Protein AF-A0A967GZL9-F1 (afdb_monomer)

Sequence (93 aa):
NSAYFEAMGPEGLAMLRRVMGRIPEGVPVILDAKRSDIGETQRRYAQACFEVFEADAVTLNPFMGYDSLEPFLDCEGKGVYLLAVTSNPGSAD

Radius of gyration: 13.62 Å; Cα contacts (8 Å, |Δi|>4): 123; chains: 1; bounding box: 34×31×30 Å

pLDDT: mean 95.69, std 4.67, range [76.62, 98.69]

Nearest PDB structures (foldseek):
  3qw3-assembly1_A  TM=9.880E-01  e=5.159E-10  Leishmania infantum
  3qw4-assembly1_B  TM=9.902E-01  e=1.019E-09  Leishmania donovani
  3qw4-assembly1_C  TM=9.903E-01  e=1.250E-09  Leishmania donovani
  4mjz-assembly2_B-3  TM=9.931E-01  e=2.831E-09  Toxoplasma gondii
  3qw3-assembly1_B  TM=9.906E-01  e=5.593E-09  Leishmania infantum

Foldseek 3Di:
DQVVLVVVPPVSLVVLLVVLVVDDPPDAFEAEDQDFDADPVLLVVLCCQCVVSVHQEYEYECVVHDRRVVSNVVPPRHYYHYDDADPDPVSVD

Secondary structure (DSSP, 8-state):
--HHHHTTHHHHHHHHHHHHTTSPTTS--EEEEEE---HHHHHHHHHIIIIIS--SEEEE-GGG-GGGTHHHHTSTT-EEEE-SS-SSGGGG-

Solvent-accessible surface area (backbone atoms only — not comparable to full-atom values): 5393 Å² total; per-residue (Å²): 94,46,65,75,24,55,76,55,43,74,66,18,51,56,46,49,42,56,56,54,73,65,55,58,89,94,60,86,42,67,44,43,60,57,49,66,41,59,60,70,63,25,38,53,50,33,45,44,44,48,69,70,51,57,35,42,22,37,31,31,41,56,87,83,38,66,70,40,42,46,53,54,69,71,40,79,94,54,46,79,44,69,65,82,76,64,95,54,81,76,60,77,114

Mean predicted aligned error: 2.82 Å

Structure (mmCIF, N/CA/C/O back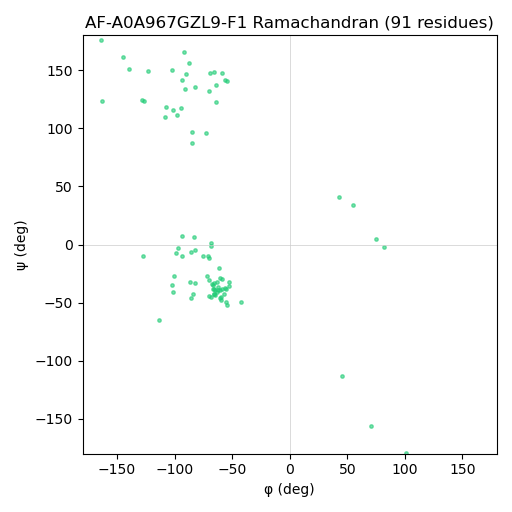bone):
data_AF-A0A967GZL9-F1
#
_entry.id   AF-A0A967GZL9-F1
#
loop_
_atom_site.group_PDB
_atom_site.id
_atom_site.type_symbol
_atom_site.label_atom_id
_atom_site.label_alt_id
_atom_site.label_comp_id
_atom_site.label_asym_id
_atom_site.label_entity_id
_atom_site.label_seq_id
_atom_site.pdbx_PDB_ins_code
_atom_site.Cartn_x
_atom_site.Cartn_y
_atom_site.Cartn_z
_atom_site.occupancy
_atom_site.B_iso_or_equiv
_atom_site.auth_seq_id
_atom_site.auth_comp_id
_atom_site.auth_asym_id
_atom_site.auth_atom_id
_atom_site.pdbx_PDB_model_num
ATOM 1 N N . ASN A 1 1 ? -6.810 -6.149 -4.887 1.00 97.69 1 ASN A N 1
ATOM 2 C CA . ASN A 1 1 ? -5.559 -6.184 -5.670 1.00 97.69 1 ASN A CA 1
ATOM 3 C C . ASN A 1 1 ? -5.578 -5.017 -6.643 1.00 97.69 1 ASN A C 1
ATOM 5 O O . ASN A 1 1 ? -6.550 -4.894 -7.383 1.00 97.69 1 ASN A O 1
ATOM 9 N N . SER A 1 2 ? -4.578 -4.138 -6.570 1.00 98.31 2 SER A N 1
ATOM 10 C CA . SER A 1 2 ? -4.565 -2.852 -7.274 1.00 98.31 2 SER A CA 1
ATOM 11 C C . SER A 1 2 ? -4.406 -2.992 -8.790 1.00 98.31 2 SER A C 1
ATOM 13 O O . SER A 1 2 ? -4.997 -2.208 -9.527 1.00 98.31 2 SER A O 1
ATOM 15 N N . ALA A 1 3 ? -3.710 -4.029 -9.268 1.00 98.50 3 ALA A N 1
ATOM 16 C CA . ALA A 1 3 ? -3.383 -4.206 -10.683 1.00 98.50 3 ALA A CA 1
ATOM 17 C C . ALA A 1 3 ? -4.627 -4.265 -11.588 1.00 98.50 3 ALA A C 1
ATOM 19 O O . ALA A 1 3 ? -4.634 -3.680 -12.668 1.00 98.50 3 ALA A O 1
ATOM 20 N N . TYR A 1 4 ? -5.711 -4.905 -11.133 1.00 98.50 4 TYR A N 1
ATOM 21 C CA . TYR A 1 4 ? -6.970 -4.970 -11.891 1.00 98.50 4 TYR A CA 1
ATOM 22 C C . TYR A 1 4 ? -7.611 -3.596 -12.105 1.00 98.50 4 TYR A C 1
ATOM 24 O O . TYR A 1 4 ? -8.261 -3.370 -13.120 1.00 98.50 4 TYR A O 1
ATOM 32 N N . PHE A 1 5 ? -7.431 -2.684 -11.149 1.00 98.56 5 PHE A N 1
ATOM 33 C CA . PHE A 1 5 ? -7.955 -1.326 -11.228 1.00 98.56 5 PHE A CA 1
ATOM 34 C C . PHE A 1 5 ? -7.017 -0.420 -12.020 1.00 98.56 5 PHE A C 1
ATOM 36 O O . PHE A 1 5 ? -7.476 0.318 -12.881 1.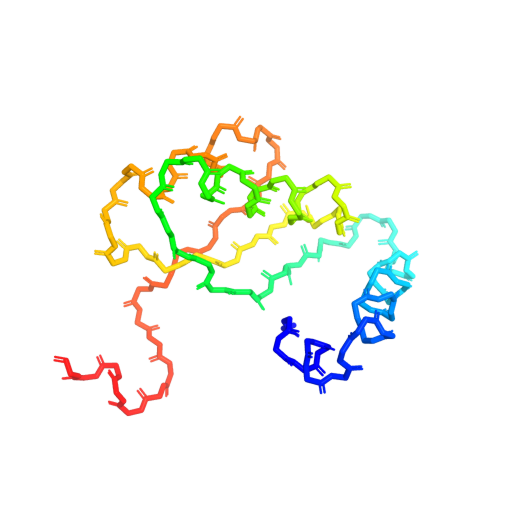00 98.56 5 PHE A O 1
ATOM 43 N N . GLU A 1 6 ? -5.707 -0.527 -11.796 1.00 98.50 6 GLU A N 1
ATOM 44 C CA . GLU A 1 6 ? -4.687 0.201 -12.562 1.00 98.50 6 GLU A CA 1
ATOM 45 C C . GLU A 1 6 ? -4.793 -0.073 -14.072 1.00 98.50 6 GLU A C 1
ATOM 47 O O . GLU A 1 6 ? -4.663 0.850 -14.874 1.00 98.50 6 GLU A O 1
ATOM 52 N N . ALA A 1 7 ? -5.120 -1.309 -14.468 1.00 98.56 7 ALA A N 1
ATOM 53 C CA . ALA A 1 7 ? -5.320 -1.692 -15.868 1.00 98.56 7 ALA A CA 1
ATOM 54 C C . ALA A 1 7 ? -6.468 -0.939 -16.571 1.00 98.56 7 ALA A C 1
ATOM 56 O O . ALA A 1 7 ? -6.495 -0.875 -17.798 1.00 98.56 7 ALA A O 1
ATOM 57 N N . MET A 1 8 ? -7.408 -0.362 -15.814 1.00 98.50 8 MET A N 1
ATOM 58 C CA . MET A 1 8 ? -8.507 0.458 -16.339 1.00 98.50 8 MET A CA 1
ATOM 59 C C . MET A 1 8 ? -8.173 1.961 -16.356 1.00 98.50 8 MET A C 1
ATOM 61 O O . MET A 1 8 ? -9.055 2.772 -16.624 1.00 98.50 8 MET A O 1
ATOM 65 N N . GLY A 1 9 ? -6.931 2.352 -16.052 1.00 98.25 9 GLY A N 1
ATOM 66 C CA . GLY A 1 9 ? -6.507 3.750 -16.049 1.00 98.25 9 GLY A CA 1
ATOM 67 C C . GLY A 1 9 ? -7.096 4.576 -14.892 1.00 98.25 9 GLY A C 1
ATOM 68 O O . GLY A 1 9 ? -7.449 4.025 -13.841 1.00 98.25 9 GLY A O 1
ATOM 69 N N . PRO A 1 10 ? -7.187 5.911 -15.047 1.00 98.31 10 PRO A N 1
ATOM 70 C CA . PRO A 1 10 ? -7.688 6.811 -14.006 1.00 98.31 10 PRO A CA 1
ATOM 71 C C . PRO A 1 10 ? -9.091 6.452 -13.496 1.00 98.31 10 PRO A C 1
ATOM 73 O O . PRO A 1 10 ? -9.353 6.517 -12.292 1.00 98.31 10 PRO A O 1
ATOM 76 N N . GLU A 1 11 ? -9.983 6.016 -14.386 1.00 98.38 11 GLU A N 1
ATOM 77 C CA . GLU A 1 11 ? -11.337 5.574 -14.049 1.00 98.38 11 GLU A CA 1
ATOM 78 C C . GLU A 1 11 ? -11.312 4.346 -13.133 1.00 98.38 11 GLU A C 1
ATOM 80 O O . GLU A 1 11 ? -12.118 4.234 -12.205 1.00 98.38 11 GLU A O 1
ATOM 85 N N . GLY A 1 12 ? -10.350 3.448 -13.346 1.00 98.56 12 GLY A N 1
ATOM 86 C CA . GLY A 1 12 ? -10.117 2.293 -12.494 1.00 98.56 12 GLY A CA 1
ATOM 87 C C . GLY A 1 12 ? -9.671 2.664 -11.086 1.00 98.56 12 GLY A C 1
ATOM 88 O O . GLY A 1 12 ? -10.203 2.131 -10.114 1.00 98.56 12 GLY A O 1
ATOM 89 N N . LEU A 1 13 ? -8.761 3.628 -10.945 1.00 98.31 13 LEU A N 1
ATOM 90 C CA . LEU A 1 13 ? -8.334 4.119 -9.629 1.00 98.31 13 LEU A CA 1
ATOM 91 C C . LEU A 1 13 ? -9.477 4.819 -8.880 1.00 98.31 13 LEU A C 1
ATOM 93 O O . LEU A 1 13 ? -9.660 4.613 -7.678 1.00 98.31 13 LEU A O 1
ATOM 97 N N . ALA A 1 14 ? -10.306 5.588 -9.591 1.00 98.19 14 ALA A N 1
ATOM 98 C CA . ALA A 1 14 ? -11.518 6.166 -9.014 1.00 98.19 14 ALA A CA 1
ATOM 99 C C . ALA A 1 14 ? -12.508 5.075 -8.561 1.00 98.19 14 ALA A C 1
ATOM 101 O O . ALA A 1 14 ? -13.128 5.189 -7.497 1.00 98.19 14 ALA A O 1
ATOM 102 N N . MET A 1 15 ? -12.632 3.997 -9.341 1.00 98.50 15 MET A N 1
ATOM 103 C CA . MET A 1 15 ? -13.448 2.837 -8.996 1.00 98.50 15 MET A CA 1
ATOM 104 C C . MET A 1 15 ? -12.909 2.099 -7.769 1.00 98.50 15 MET A C 1
ATOM 106 O O . MET A 1 15 ? -13.706 1.754 -6.899 1.00 98.50 15 MET A O 1
ATOM 110 N N . LEU A 1 16 ? -11.591 1.909 -7.657 1.00 98.44 16 LEU A N 1
ATOM 111 C CA . LEU A 1 16 ? -10.950 1.293 -6.492 1.00 98.44 16 LEU A CA 1
ATOM 112 C C . LEU A 1 16 ? -11.348 2.022 -5.208 1.00 98.44 16 LEU A C 1
ATOM 114 O O . LEU A 1 16 ? -11.896 1.399 -4.298 1.00 98.44 16 LEU A O 1
ATOM 118 N N . ARG A 1 17 ? -11.182 3.352 -5.180 1.00 97.25 17 ARG A N 1
ATOM 119 C CA . ARG A 1 17 ? -11.573 4.180 -4.029 1.00 97.25 17 ARG A CA 1
ATOM 120 C C . ARG A 1 17 ? -13.057 4.021 -3.689 1.00 97.25 17 ARG A C 1
ATOM 122 O O . ARG A 1 17 ? -13.424 3.879 -2.528 1.00 97.25 17 ARG A O 1
ATOM 129 N N . ARG A 1 18 ? -13.929 3.994 -4.703 1.00 97.56 18 ARG A N 1
ATOM 130 C CA . ARG A 1 18 ? -15.377 3.804 -4.508 1.00 97.56 18 ARG A CA 1
ATOM 131 C C . ARG A 1 18 ? -15.728 2.418 -3.962 1.00 97.56 18 ARG A C 1
ATOM 133 O O . ARG A 1 18 ? -16.673 2.308 -3.187 1.00 97.56 18 ARG A O 1
ATOM 140 N N . VAL A 1 19 ? -15.040 1.368 -4.407 1.00 97.19 19 VAL A N 1
ATOM 141 C CA . VAL A 1 19 ? -15.261 -0.003 -3.926 1.00 97.19 19 VAL A CA 1
ATOM 142 C C . VAL A 1 19 ? -14.813 -0.125 -2.474 1.00 97.19 19 VAL A C 1
ATOM 144 O O . VAL A 1 19 ? -15.575 -0.646 -1.666 1.00 97.19 19 VAL A O 1
ATOM 147 N N . MET A 1 20 ? -13.637 0.406 -2.135 1.00 97.25 20 MET A N 1
ATOM 148 C CA . MET A 1 20 ? -13.122 0.398 -0.764 1.00 97.25 20 MET A CA 1
ATOM 149 C C . MET A 1 20 ? -14.054 1.155 0.192 1.00 97.25 20 MET A C 1
ATOM 151 O O . MET A 1 20 ? -14.460 0.593 1.200 1.00 97.25 20 MET A O 1
ATOM 155 N N . GLY A 1 21 ? -14.528 2.349 -0.183 1.00 96.25 21 GLY A N 1
ATOM 156 C CA . GLY A 1 21 ? -15.469 3.133 0.634 1.00 96.25 21 GLY A CA 1
ATOM 157 C C . GLY A 1 21 ? -16.885 2.549 0.772 1.00 96.25 21 GLY A C 1
ATOM 158 O O . GLY A 1 21 ? -17.738 3.150 1.418 1.00 96.25 21 GLY A O 1
ATOM 159 N N . ARG A 1 22 ? -17.180 1.407 0.137 1.00 97.31 22 ARG A N 1
ATOM 160 C CA . ARG A 1 22 ? -18.437 0.656 0.320 1.00 97.31 22 ARG A CA 1
ATOM 161 C C . ARG A 1 22 ? -18.295 -0.518 1.282 1.00 97.31 22 ARG A C 1
ATOM 163 O O . ARG A 1 22 ? -19.297 -1.170 1.575 1.00 97.31 22 ARG A O 1
ATOM 170 N N . ILE A 1 23 ? -17.075 -0.821 1.715 1.00 97.38 23 ILE A N 1
ATOM 171 C CA . ILE A 1 23 ? -16.826 -1.873 2.692 1.00 97.38 23 ILE A CA 1
ATOM 172 C C . ILE A 1 23 ? -17.365 -1.383 4.048 1.00 97.38 23 ILE A C 1
ATOM 174 O O . ILE A 1 23 ? -17.127 -0.227 4.400 1.00 97.38 23 ILE A O 1
ATOM 178 N N . PRO A 1 24 ? -18.144 -2.201 4.783 1.00 96.81 24 PRO A N 1
ATOM 179 C CA . PRO A 1 24 ? -18.688 -1.797 6.074 1.00 96.81 24 PRO A CA 1
ATOM 180 C C . PRO A 1 24 ? -17.595 -1.430 7.077 1.00 96.81 24 PRO A C 1
ATOM 182 O O . PRO A 1 24 ? -16.530 -2.045 7.103 1.00 96.81 24 PRO A O 1
ATOM 185 N N . GLU A 1 25 ? -17.903 -0.476 7.952 1.00 94.56 25 GLU A N 1
ATOM 186 C CA . GLU A 1 25 ? -17.034 -0.132 9.073 1.00 94.56 25 GLU A CA 1
ATOM 187 C C . GLU A 1 25 ? -16.744 -1.370 9.943 1.00 94.56 25 GLU A C 1
ATOM 189 O O . GLU A 1 25 ? -17.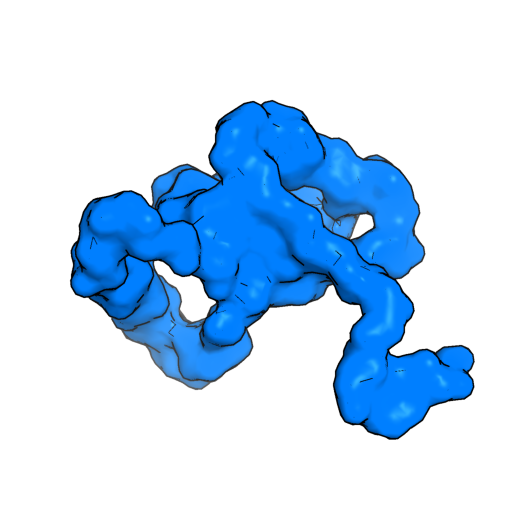607 -2.229 10.148 1.00 94.56 25 GLU A O 1
ATOM 194 N N . GLY A 1 26 ? -15.506 -1.482 10.428 1.00 94.38 26 GLY A N 1
ATOM 195 C CA . GLY A 1 26 ? -15.045 -2.622 11.223 1.00 94.38 26 GLY A CA 1
ATOM 196 C C . GLY A 1 26 ? -14.624 -3.853 10.412 1.00 94.38 26 GLY A C 1
ATOM 197 O O . GLY A 1 26 ? -14.152 -4.821 11.007 1.00 94.38 26 GLY A O 1
ATOM 198 N N . VAL A 1 27 ? -14.747 -3.834 9.079 1.00 97.75 27 VAL A N 1
ATOM 199 C CA . VAL A 1 27 ? -14.187 -4.867 8.193 1.00 97.75 27 VAL A CA 1
ATOM 200 C C . VAL A 1 27 ? -12.850 -4.374 7.622 1.00 97.75 27 VAL A C 1
ATOM 202 O O . VAL A 1 27 ? -12.865 -3.461 6.799 1.00 97.75 27 VAL A O 1
ATOM 205 N N . PRO A 1 28 ? -11.702 -4.973 7.998 1.00 97.00 28 PRO A N 1
ATOM 206 C CA . PRO A 1 28 ? -10.400 -4.515 7.521 1.00 97.00 28 PRO A CA 1
ATOM 207 C C . PRO A 1 28 ? -10.225 -4.662 6.006 1.00 97.00 28 PRO A C 1
ATOM 209 O O . PRO A 1 28 ? -10.525 -5.711 5.426 1.00 97.00 28 PRO A O 1
ATOM 212 N N . VAL A 1 29 ? -9.655 -3.640 5.375 1.00 98.31 29 VAL A N 1
ATOM 213 C CA . VAL A 1 29 ? -9.365 -3.590 3.942 1.00 98.31 29 VAL A CA 1
ATOM 214 C C . VAL A 1 29 ? -7.868 -3.728 3.696 1.00 98.31 29 VAL A C 1
ATOM 216 O O . VAL A 1 29 ? -7.068 -2.873 4.079 1.00 98.31 29 VAL A O 1
ATOM 219 N N . ILE A 1 30 ? -7.486 -4.795 2.989 1.00 98.56 30 ILE A N 1
ATOM 220 C CA . ILE A 1 30 ? -6.099 -5.034 2.580 1.00 98.56 30 ILE A CA 1
ATOM 221 C C . ILE A 1 30 ? -5.917 -4.646 1.112 1.00 98.56 30 ILE A C 1
ATOM 223 O O . ILE A 1 30 ? -6.469 -5.278 0.203 1.00 98.56 30 ILE A O 1
ATOM 227 N N . LEU A 1 31 ? -5.092 -3.631 0.864 1.00 98.69 31 LEU A N 1
ATOM 228 C CA . LEU A 1 31 ? -4.684 -3.238 -0.475 1.00 98.69 31 LEU A CA 1
ATOM 229 C C . LEU A 1 31 ? -3.490 -4.082 -0.940 1.00 98.69 31 LEU A C 1
ATOM 231 O O . LEU A 1 31 ? -2.328 -3.805 -0.649 1.00 98.69 31 LEU A O 1
ATOM 235 N N . ASP A 1 32 ? -3.784 -5.134 -1.700 1.00 98.62 32 ASP A N 1
ATOM 236 C CA . ASP A 1 32 ? -2.756 -5.934 -2.372 1.00 98.62 32 ASP A CA 1
ATOM 237 C C . ASP A 1 32 ? -2.154 -5.159 -3.563 1.00 98.62 32 ASP A C 1
ATOM 239 O O . ASP A 1 32 ? -2.746 -5.141 -4.647 1.00 98.62 32 ASP A O 1
ATOM 243 N N . ALA A 1 33 ? -1.018 -4.494 -3.332 1.00 98.25 33 ALA A N 1
ATOM 244 C CA . ALA A 1 33 ? -0.316 -3.607 -4.271 1.00 98.25 33 ALA A CA 1
ATOM 245 C C . ALA A 1 33 ? 1.179 -3.940 -4.472 1.00 98.25 33 ALA A C 1
ATOM 247 O O . ALA A 1 33 ? 1.813 -3.380 -5.367 1.00 98.25 33 ALA A O 1
ATOM 248 N N . LYS A 1 34 ? 1.74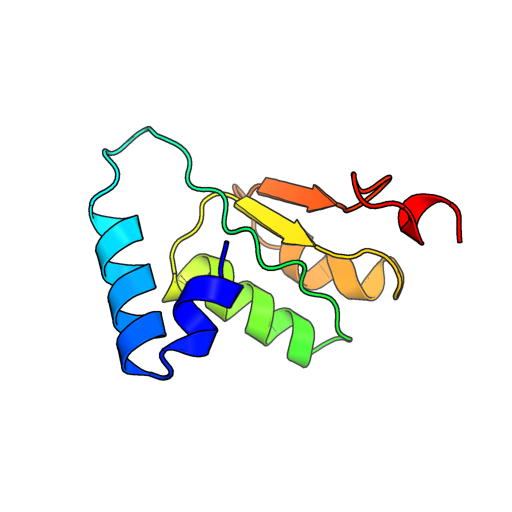0 -4.836 -3.649 1.00 97.88 34 LYS A N 1
ATOM 249 C CA . LYS A 1 34 ? 3.134 -5.327 -3.680 1.00 97.88 34 LYS A CA 1
ATOM 250 C C . LYS A 1 34 ? 4.194 -4.236 -3.922 1.00 97.88 34 LYS A C 1
ATOM 252 O O . LYS A 1 34 ? 5.128 -4.444 -4.693 1.00 97.88 34 LYS A O 1
ATOM 257 N N . ARG A 1 35 ? 4.033 -3.059 -3.303 1.00 97.81 35 ARG A N 1
ATOM 258 C CA . ARG A 1 35 ? 4.914 -1.900 -3.540 1.00 97.81 35 ARG A CA 1
ATOM 259 C C . ARG A 1 35 ? 6.315 -2.131 -2.973 1.00 97.81 35 ARG A C 1
ATOM 261 O O . ARG A 1 35 ? 6.468 -2.815 -1.964 1.00 97.81 35 ARG A O 1
ATOM 268 N N . SER A 1 36 ? 7.309 -1.553 -3.637 1.00 96.25 36 SER A N 1
ATOM 269 C CA . SER A 1 36 ? 8.717 -1.538 -3.234 1.00 96.25 36 SER A CA 1
ATOM 270 C C . SER A 1 36 ? 9.425 -0.448 -4.020 1.00 96.25 36 SER A C 1
ATOM 272 O O . SER A 1 36 ? 9.384 -0.464 -5.248 1.00 96.25 36 SER A O 1
ATOM 274 N N . ASP A 1 37 ? 10.054 0.481 -3.316 1.00 97.06 37 ASP A N 1
ATOM 275 C CA . ASP A 1 37 ? 10.854 1.564 -3.880 1.00 97.06 37 ASP A CA 1
ATOM 276 C C . ASP A 1 37 ? 11.737 2.167 -2.774 1.00 97.06 37 ASP A C 1
ATOM 278 O O . ASP A 1 37 ? 11.620 1.798 -1.604 1.00 97.06 37 ASP A O 1
ATOM 282 N N . ILE A 1 38 ? 12.601 3.115 -3.126 1.00 93.00 38 ILE A N 1
ATOM 283 C CA . ILE A 1 38 ? 13.460 3.829 -2.178 1.00 93.00 38 ILE A CA 1
ATOM 284 C C . ILE A 1 38 ? 12.797 5.097 -1.623 1.00 93.00 38 ILE A C 1
ATOM 286 O O . ILE A 1 38 ? 12.092 5.828 -2.326 1.00 93.00 38 ILE A O 1
ATOM 290 N N . GLY A 1 39 ? 13.104 5.408 -0.360 1.00 89.19 39 GLY A N 1
ATOM 291 C CA . GLY A 1 39 ? 13.005 6.745 0.235 1.00 89.19 39 GLY A CA 1
ATOM 292 C C . GLY A 1 39 ? 11.713 7.522 -0.058 1.00 89.19 39 GLY A C 1
ATOM 293 O O . GLY A 1 39 ? 10.637 7.189 0.434 1.00 89.19 39 GLY A O 1
ATOM 294 N N . GLU A 1 40 ? 11.831 8.618 -0.818 1.00 94.44 40 GLU A N 1
ATOM 295 C CA . GLU A 1 40 ? 10.711 9.533 -1.099 1.00 94.44 40 GLU A CA 1
ATOM 296 C C . GLU A 1 40 ? 9.616 8.890 -1.950 1.00 94.44 40 GLU A C 1
ATOM 298 O O . GLU A 1 40 ? 8.434 9.114 -1.691 1.00 94.44 40 GLU A O 1
ATOM 303 N N . THR A 1 41 ? 9.976 8.065 -2.935 1.00 97.19 41 THR A N 1
ATOM 304 C CA . THR A 1 41 ? 8.976 7.386 -3.766 1.00 97.19 41 THR A CA 1
ATOM 305 C C . THR A 1 41 ? 8.128 6.450 -2.916 1.00 97.19 41 THR A C 1
ATOM 307 O O . THR A 1 41 ? 6.901 6.430 -3.022 1.00 97.19 41 THR A O 1
ATOM 310 N N . GLN A 1 42 ? 8.770 5.746 -1.988 1.00 97.12 42 GLN A N 1
ATOM 311 C CA . GLN A 1 42 ? 8.089 4.845 -1.074 1.00 97.12 42 GLN A CA 1
ATOM 312 C C . GLN A 1 42 ? 7.176 5.588 -0.085 1.00 97.12 42 GLN A C 1
ATOM 314 O O . GLN A 1 42 ? 6.068 5.120 0.181 1.00 97.12 42 GLN A O 1
ATOM 319 N N . ARG A 1 43 ? 7.546 6.802 0.358 1.00 97.62 43 ARG A N 1
ATOM 320 C CA . ARG A 1 43 ? 6.633 7.701 1.097 1.00 97.62 43 ARG A CA 1
ATOM 321 C C . ARG A 1 43 ? 5.396 8.080 0.283 1.00 97.62 43 ARG A C 1
ATOM 323 O O . ARG A 1 43 ? 4.297 8.105 0.830 1.00 97.62 43 ARG A O 1
ATOM 330 N N . ARG A 1 44 ? 5.532 8.325 -1.026 1.00 98.25 44 ARG A N 1
ATOM 331 C CA . ARG A 1 44 ? 4.371 8.581 -1.901 1.00 98.25 44 ARG A CA 1
ATOM 332 C C . ARG A 1 44 ? 3.486 7.356 -2.063 1.00 98.25 44 ARG A C 1
ATOM 334 O O . ARG A 1 44 ? 2.266 7.506 -2.106 1.00 98.25 44 ARG A O 1
ATOM 341 N N . TYR A 1 45 ? 4.060 6.155 -2.089 1.00 98.38 45 TYR A N 1
ATOM 342 C CA . TYR A 1 45 ? 3.260 4.935 -2.046 1.00 98.38 45 TYR A CA 1
ATOM 343 C C . TYR A 1 45 ? 2.524 4.766 -0.713 1.00 98.38 45 TYR A C 1
ATOM 345 O O . TYR A 1 45 ? 1.341 4.428 -0.747 1.00 98.38 45 TYR A O 1
ATOM 353 N N . ALA A 1 46 ? 3.162 5.043 0.427 1.00 98.31 46 ALA A N 1
ATOM 354 C CA . ALA A 1 46 ? 2.503 5.007 1.736 1.00 98.31 46 ALA A CA 1
ATOM 355 C C . ALA A 1 46 ? 1.334 6.002 1.798 1.00 98.31 46 ALA A C 1
ATOM 357 O O . ALA A 1 46 ? 0.207 5.609 2.104 1.00 98.31 46 ALA A O 1
ATOM 358 N N . GLN A 1 47 ? 1.571 7.247 1.367 1.00 98.25 47 GLN A N 1
ATOM 359 C CA . GLN A 1 47 ? 0.543 8.280 1.245 1.00 98.25 47 GLN A CA 1
ATOM 360 C C . GLN A 1 47 ? -0.629 7.814 0.366 1.00 98.25 47 GLN A C 1
ATOM 362 O O . GLN A 1 47 ? -1.792 7.897 0.759 1.00 98.25 47 GLN A O 1
ATOM 367 N N . ALA A 1 48 ? -0.342 7.280 -0.823 1.00 98.25 48 ALA A N 1
ATOM 368 C CA . ALA A 1 48 ? -1.383 6.786 -1.714 1.00 98.25 48 ALA A CA 1
ATOM 369 C C . ALA A 1 48 ? -2.203 5.660 -1.059 1.00 98.25 48 ALA A C 1
ATOM 371 O O . ALA A 1 48 ? -3.430 5.678 -1.114 1.00 98.25 48 ALA A O 1
ATOM 372 N N . CYS A 1 49 ? -1.548 4.693 -0.415 1.00 98.38 49 CYS A N 1
ATOM 373 C CA . CYS A 1 49 ? -2.225 3.533 0.161 1.00 98.38 49 CYS A CA 1
ATOM 374 C C . CYS A 1 49 ? -3.076 3.888 1.386 1.00 98.38 49 CYS A C 1
ATOM 376 O O . CYS A 1 49 ? -4.206 3.411 1.492 1.00 98.38 49 CYS A O 1
ATOM 378 N N . PHE A 1 50 ? -2.552 4.709 2.297 1.00 98.31 50 PHE A N 1
ATOM 379 C CA . PHE A 1 50 ? -3.169 4.936 3.604 1.00 98.31 50 PHE A CA 1
ATOM 380 C C . PHE A 1 50 ? -3.970 6.233 3.715 1.00 98.31 50 PHE A C 1
ATOM 382 O O . PHE A 1 50 ? -4.920 6.254 4.492 1.00 98.31 50 PHE A O 1
ATOM 389 N N . GLU A 1 51 ? -3.649 7.274 2.941 1.00 97.19 51 GLU A N 1
ATOM 390 C CA . GLU A 1 51 ? -4.391 8.546 2.961 1.00 97.19 51 GLU A CA 1
ATOM 391 C C . GLU A 1 51 ? -5.360 8.675 1.781 1.00 97.19 51 GLU A C 1
ATOM 393 O O . GLU A 1 51 ? -6.473 9.160 1.947 1.00 97.19 51 GLU A O 1
ATOM 398 N N . VAL A 1 52 ? -4.963 8.252 0.573 1.00 96.88 52 VAL A N 1
ATOM 399 C CA . VAL A 1 52 ? -5.807 8.422 -0.628 1.00 96.88 52 VAL A CA 1
ATOM 400 C C . VAL A 1 52 ? -6.802 7.276 -0.793 1.00 96.88 52 VAL A C 1
ATOM 402 O O . VAL A 1 52 ? -7.973 7.509 -1.102 1.00 96.88 52 VAL A O 1
ATOM 405 N N . PHE A 1 53 ? -6.329 6.039 -0.633 1.00 97.56 53 PHE A N 1
ATOM 406 C CA . PHE A 1 53 ? -7.167 4.841 -0.712 1.00 97.56 53 PHE A CA 1
ATOM 407 C C . PHE A 1 53 ? -7.689 4.380 0.648 1.00 97.56 53 PHE A C 1
ATOM 409 O O . PHE A 1 53 ? -8.556 3.513 0.674 1.00 97.56 53 PHE A O 1
ATOM 416 N N . GLU A 1 54 ? -7.194 4.959 1.746 1.00 96.94 54 GLU A N 1
ATOM 417 C CA . GLU A 1 54 ? -7.661 4.682 3.112 1.00 96.94 54 GLU A CA 1
ATOM 418 C C . GLU A 1 54 ? -7.623 3.186 3.476 1.00 96.94 54 GLU A C 1
ATOM 420 O O . GLU A 1 54 ? -8.468 2.689 4.213 1.00 96.94 54 GLU A O 1
ATOM 425 N N . ALA A 1 55 ? -6.636 2.440 2.965 1.00 98.31 55 ALA A N 1
ATOM 426 C CA . ALA A 1 55 ? -6.476 1.033 3.316 1.00 98.31 55 ALA A CA 1
ATOM 427 C C . ALA A 1 55 ? -6.110 0.870 4.802 1.00 98.31 55 ALA A C 1
ATOM 429 O O . ALA A 1 55 ? -5.391 1.694 5.378 1.00 98.31 55 ALA A O 1
ATOM 430 N N . ASP A 1 56 ? -6.545 -0.231 5.413 1.00 98.44 56 ASP A N 1
ATOM 431 C CA . ASP A 1 56 ? -6.128 -0.612 6.767 1.00 98.44 56 ASP A CA 1
ATOM 432 C C . ASP A 1 56 ? -4.785 -1.332 6.745 1.00 98.44 56 ASP A C 1
ATOM 434 O O . ASP A 1 56 ? -3.979 -1.189 7.662 1.00 98.44 56 ASP A O 1
ATOM 438 N N . ALA A 1 57 ? -4.527 -2.092 5.680 1.00 98.69 57 ALA A N 1
ATOM 439 C CA . ALA A 1 57 ? -3.258 -2.760 5.473 1.00 98.69 57 ALA A CA 1
ATOM 440 C C . ALA A 1 57 ? -2.849 -2.812 4.000 1.00 98.69 57 ALA A C 1
ATOM 442 O O . ALA A 1 57 ? -3.675 -2.685 3.097 1.00 98.69 57 ALA A O 1
ATOM 443 N N . VAL A 1 58 ? -1.564 -3.053 3.753 1.00 98.69 58 VAL A N 1
ATOM 444 C CA . VAL A 1 58 ? -0.990 -3.132 2.405 1.00 98.69 58 VAL A CA 1
ATOM 445 C C . VAL A 1 58 ? 0.021 -4.269 2.301 1.00 98.69 58 VAL A C 1
ATOM 447 O O . VAL A 1 58 ? 0.672 -4.636 3.278 1.00 98.69 58 VAL A O 1
ATOM 450 N N . THR A 1 59 ? 0.168 -4.833 1.106 1.00 98.69 59 THR A N 1
ATOM 451 C CA . THR A 1 59 ? 1.250 -5.784 0.809 1.00 98.69 59 THR A CA 1
ATOM 452 C C . THR A 1 59 ? 2.487 -5.059 0.268 1.00 98.69 59 THR A C 1
ATOM 454 O O . THR A 1 59 ? 2.343 -4.279 -0.681 1.00 98.69 59 THR A O 1
ATOM 457 N N . LEU A 1 60 ? 3.682 -5.383 0.759 1.00 98.25 60 LEU A N 1
ATOM 458 C CA . LEU A 1 60 ? 4.958 -4.833 0.278 1.00 98.25 60 LEU A CA 1
ATOM 459 C C . LEU A 1 60 ? 5.911 -5.939 -0.174 1.00 98.25 60 LEU A C 1
ATOM 461 O O . LEU A 1 60 ? 5.897 -7.042 0.375 1.00 98.25 60 LEU A O 1
ATOM 465 N N . ASN A 1 61 ? 6.758 -5.633 -1.153 1.00 96.81 61 ASN A N 1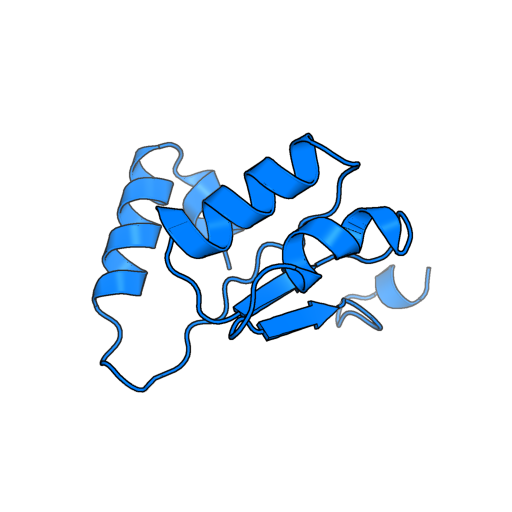
ATOM 466 C CA . ASN A 1 61 ? 7.877 -6.494 -1.522 1.00 96.81 61 ASN A CA 1
ATOM 467 C C . ASN A 1 61 ? 9.140 -6.022 -0.769 1.00 96.81 61 ASN A C 1
ATOM 469 O O . ASN A 1 61 ? 9.569 -4.895 -0.992 1.00 96.81 61 ASN A O 1
ATOM 473 N N . PRO A 1 62 ? 9.742 -6.841 0.116 1.00 95.31 62 PRO A N 1
ATOM 474 C CA . PRO A 1 62 ? 10.880 -6.424 0.936 1.00 95.31 62 PRO A CA 1
ATOM 475 C C . PRO A 1 62 ? 12.238 -6.525 0.222 1.00 95.31 62 PRO A C 1
ATOM 477 O O . PRO A 1 62 ? 13.270 -6.347 0.866 1.00 95.31 62 PRO A O 1
ATOM 480 N N . PHE A 1 63 ? 12.264 -6.836 -1.080 1.00 94.44 63 PHE A N 1
ATOM 481 C CA . PHE A 1 63 ? 13.492 -7.121 -1.832 1.00 94.44 63 PHE A CA 1
ATOM 482 C C . PHE A 1 63 ? 14.571 -6.035 -1.706 1.00 94.44 63 PHE A C 1
ATOM 484 O O . PHE A 1 63 ? 15.757 -6.350 -1.668 1.00 94.44 63 PHE A O 1
ATOM 491 N N . MET A 1 64 ? 14.170 -4.764 -1.623 1.00 95.00 64 MET A N 1
ATOM 492 C CA . MET A 1 64 ? 15.100 -3.631 -1.583 1.00 95.00 64 MET A CA 1
ATOM 493 C C . MET A 1 64 ? 15.682 -3.346 -0.192 1.00 95.00 64 MET A C 1
ATOM 495 O O . MET A 1 64 ? 16.574 -2.515 -0.090 1.00 95.00 64 MET A O 1
ATOM 499 N N . GLY A 1 65 ? 15.244 -4.058 0.852 1.00 93.94 65 GLY A N 1
ATOM 500 C CA . GLY A 1 65 ? 15.745 -3.889 2.217 1.00 93.94 65 GLY A CA 1
ATOM 501 C C . GLY A 1 65 ? 14.825 -3.068 3.121 1.00 93.94 65 GLY A C 1
ATOM 502 O O . GLY A 1 65 ? 13.729 -2.661 2.738 1.00 93.94 65 GLY A O 1
ATOM 503 N N . TYR A 1 66 ? 15.253 -2.880 4.370 1.00 94.19 66 TYR A N 1
ATOM 504 C CA . TYR A 1 66 ? 14.442 -2.273 5.433 1.00 94.19 66 TYR A CA 1
ATOM 505 C C . TYR A 1 66 ? 14.095 -0.799 5.183 1.00 94.19 66 TYR A C 1
ATOM 507 O O . TYR A 1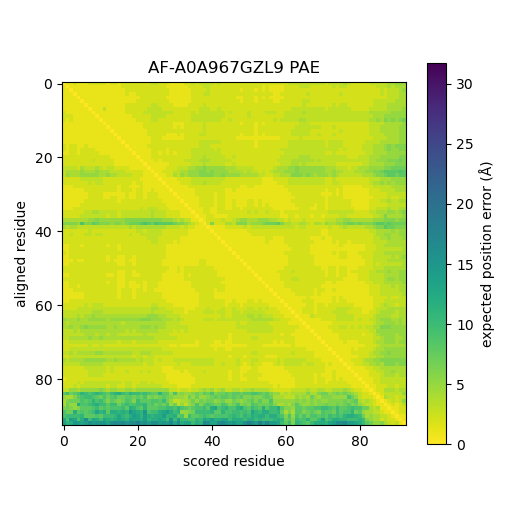 66 ? 12.997 -0.364 5.512 1.00 94.19 66 TYR A O 1
ATOM 515 N N . ASP A 1 67 ? 14.987 -0.050 4.543 1.00 92.56 67 ASP A N 1
ATOM 516 C CA . ASP A 1 67 ? 14.782 1.345 4.137 1.00 92.56 67 ASP A CA 1
ATOM 517 C C . ASP A 1 67 ? 13.608 1.511 3.155 1.00 92.56 67 ASP A C 1
ATOM 519 O O . ASP A 1 67 ? 12.922 2.533 3.156 1.00 92.56 67 ASP A O 1
ATOM 523 N N . SER A 1 68 ? 13.312 0.478 2.356 1.00 93.44 68 SER A N 1
ATOM 524 C CA . SER A 1 68 ? 12.094 0.423 1.535 1.00 93.44 68 SER A CA 1
ATOM 525 C C . SER A 1 68 ? 10.822 0.118 2.343 1.00 93.44 68 SER A C 1
ATOM 527 O O . SER A 1 68 ? 9.713 0.227 1.827 1.00 93.44 68 SER A O 1
ATOM 529 N N . LEU A 1 69 ? 10.932 -0.267 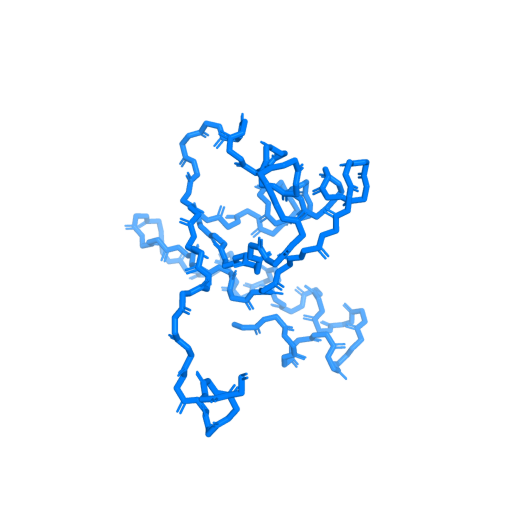3.614 1.00 96.12 69 LEU A N 1
ATOM 530 C CA . LEU A 1 69 ? 9.793 -0.584 4.482 1.00 96.12 69 LEU A CA 1
ATOM 531 C C . LEU A 1 69 ? 9.479 0.549 5.460 1.00 96.12 69 LEU A C 1
ATOM 533 O O . LEU A 1 69 ? 8.301 0.783 5.728 1.00 96.12 69 LEU A O 1
A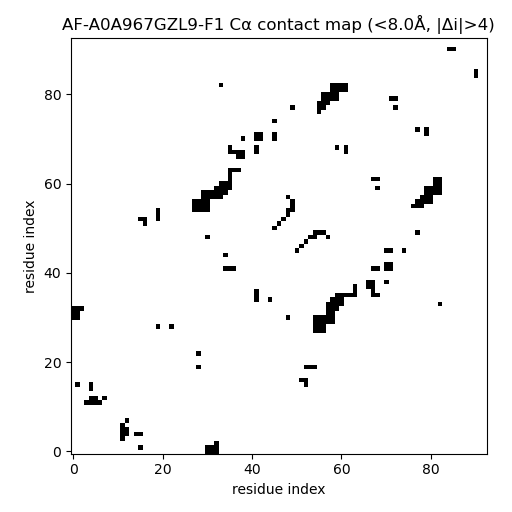TOM 537 N N . GLU A 1 70 ? 10.503 1.261 5.947 1.00 95.94 70 GLU A N 1
ATOM 538 C CA . GLU A 1 70 ? 10.388 2.347 6.938 1.00 95.94 70 GLU A CA 1
ATOM 539 C C . GLU A 1 70 ? 9.205 3.296 6.676 1.00 95.94 70 GLU A C 1
ATOM 541 O O . GLU A 1 70 ? 8.380 3.448 7.577 1.00 95.94 70 GLU A O 1
ATOM 546 N N . PRO A 1 71 ? 8.989 3.831 5.452 1.00 96.69 71 PRO A N 1
ATOM 547 C CA . PRO A 1 71 ? 7.886 4.763 5.204 1.00 96.69 71 PRO A CA 1
ATOM 548 C C . PRO A 1 71 ? 6.488 4.216 5.515 1.00 96.69 71 PRO A C 1
ATOM 550 O O . PRO A 1 71 ? 5.582 4.979 5.838 1.00 96.69 71 PRO A O 1
ATOM 553 N N . PHE A 1 72 ? 6.296 2.903 5.382 1.00 97.94 72 PHE A N 1
ATOM 554 C CA . PHE A 1 72 ? 5.036 2.240 5.709 1.00 97.94 72 PHE A CA 1
ATOM 555 C C . PHE A 1 72 ? 4.956 1.845 7.184 1.00 97.94 72 PHE A C 1
ATOM 557 O O . PHE A 1 72 ? 3.862 1.833 7.740 1.00 97.94 72 PHE A O 1
ATOM 564 N N . LEU A 1 73 ? 6.090 1.514 7.809 1.00 95.62 73 LEU A N 1
ATOM 565 C CA . LEU A 1 73 ? 6.157 1.150 9.228 1.00 95.62 73 LEU A CA 1
ATOM 566 C C . LEU A 1 73 ? 5.938 2.359 10.149 1.00 95.62 73 LEU A C 1
ATOM 568 O O . LEU A 1 73 ? 5.402 2.189 11.240 1.00 95.62 73 LEU A O 1
ATOM 572 N N . ASP A 1 74 ? 6.264 3.565 9.681 1.00 95.38 74 ASP A N 1
ATOM 573 C CA . ASP A 1 74 ? 6.000 4.824 10.391 1.00 95.38 74 ASP A CA 1
ATOM 574 C C . ASP A 1 74 ? 4.503 5.203 10.420 1.00 95.38 74 ASP A C 1
ATOM 576 O O . ASP A 1 74 ? 4.094 6.124 11.129 1.00 95.38 74 ASP A O 1
ATOM 580 N N . CYS A 1 75 ? 3.657 4.505 9.655 1.00 96.81 75 CYS A N 1
ATOM 581 C CA . CYS A 1 75 ? 2.216 4.741 9.618 1.00 96.81 75 CYS A CA 1
ATOM 582 C C . CYS A 1 75 ? 1.512 3.984 10.758 1.00 96.81 75 CYS A C 1
ATOM 584 O O . CYS A 1 75 ? 1.048 2.853 10.586 1.00 96.81 75 CYS A O 1
ATOM 586 N N . GLU A 1 76 ? 1.419 4.617 11.929 1.00 96.62 76 GLU A N 1
ATOM 587 C CA . GLU A 1 76 ? 0.792 4.029 13.118 1.00 96.62 76 GLU A CA 1
ATOM 588 C C . GLU A 1 76 ? -0.645 3.539 12.862 1.00 96.62 76 GLU A C 1
ATOM 590 O O . GLU A 1 76 ? -1.445 4.169 12.167 1.00 96.62 76 GLU A O 1
ATOM 595 N N . GLY A 1 77 ? -0.987 2.388 13.447 1.00 96.56 77 GLY A N 1
ATOM 596 C CA . GLY A 1 77 ? -2.318 1.788 13.316 1.00 96.56 77 GLY A CA 1
ATOM 597 C C . GLY A 1 77 ? -2.597 1.122 11.963 1.00 96.56 77 GLY A C 1
ATOM 598 O O . GLY A 1 77 ? -3.714 0.648 11.757 1.00 96.56 77 GLY A O 1
ATOM 599 N N . LYS A 1 78 ? -1.613 1.050 11.055 1.00 98.31 78 LYS A N 1
ATOM 600 C CA . LYS A 1 78 ? -1.731 0.362 9.762 1.00 98.31 78 LYS A CA 1
ATOM 601 C C . LYS A 1 78 ? -1.043 -1.001 9.761 1.00 98.31 78 LYS A C 1
ATOM 603 O O . LYS A 1 78 ? -0.068 -1.241 10.468 1.00 98.31 78 LYS A O 1
ATOM 608 N N . GLY A 1 79 ? -1.569 -1.913 8.949 1.00 98.19 79 GLY A N 1
ATOM 609 C CA . GLY A 1 79 ? -1.010 -3.244 8.737 1.00 98.19 79 GLY A CA 1
ATOM 610 C C . GLY A 1 79 ? -0.070 -3.307 7.532 1.00 98.19 79 GLY A C 1
ATOM 611 O O . GLY A 1 79 ? -0.347 -2.756 6.467 1.00 98.19 79 GLY A O 1
ATOM 612 N N . VAL A 1 80 ? 1.018 -4.061 7.664 1.00 98.06 80 VAL A N 1
ATOM 613 C CA . VAL A 1 80 ? 1.958 -4.327 6.569 1.00 98.06 80 VAL A CA 1
ATOM 614 C C . VAL A 1 80 ? 2.147 -5.834 6.423 1.00 98.06 80 VAL A C 1
ATOM 616 O O . VAL A 1 80 ? 2.535 -6.515 7.368 1.00 98.06 80 VAL A O 1
ATOM 619 N N . TYR A 1 81 ? 1.885 -6.354 5.224 1.00 98.06 81 TYR A N 1
ATOM 620 C CA . TYR A 1 81 ? 2.107 -7.753 4.864 1.00 98.06 81 TYR A CA 1
ATOM 621 C C . TYR A 1 81 ? 3.290 -7.852 3.903 1.00 98.06 81 TYR A C 1
ATOM 623 O O . TYR A 1 81 ? 3.200 -7.443 2.744 1.00 98.06 81 TYR A O 1
ATOM 631 N N . LEU A 1 82 ? 4.407 -8.397 4.376 1.00 97.31 82 LEU A N 1
ATOM 632 C CA . LEU A 1 82 ? 5.596 -8.584 3.548 1.00 97.31 82 LEU A CA 1
ATOM 633 C C . LEU A 1 82 ? 5.470 -9.855 2.710 1.00 97.31 82 LEU A C 1
ATOM 635 O O . LEU A 1 82 ? 5.074 -10.909 3.213 1.00 97.31 82 LEU A O 1
ATOM 639 N N . LEU A 1 83 ? 5.835 -9.767 1.432 1.00 96.31 83 LEU A N 1
ATOM 640 C CA . LEU A 1 83 ? 6.031 -10.958 0.615 1.00 96.31 83 LEU A CA 1
ATOM 641 C C . LEU A 1 83 ? 7.208 -11.765 1.181 1.00 96.31 83 LEU A C 1
ATOM 643 O O . LEU A 1 83 ? 8.313 -11.245 1.293 1.00 96.31 83 LEU A O 1
ATOM 647 N N . ALA A 1 84 ? 6.955 -13.027 1.529 1.00 91.88 84 ALA A N 1
ATOM 648 C CA . ALA A 1 84 ? 7.974 -13.968 1.994 1.00 91.88 84 ALA A CA 1
ATOM 649 C C . ALA A 1 84 ? 8.151 -15.105 0.982 1.00 91.88 84 ALA A C 1
ATOM 651 O O . ALA A 1 84 ? 9.181 -15.207 0.329 1.00 91.88 84 ALA A O 1
ATOM 652 N N . VAL A 1 85 ? 7.102 -15.911 0.800 1.00 88.81 85 VAL A N 1
ATOM 653 C CA . VAL A 1 85 ? 7.005 -16.924 -0.256 1.00 88.81 85 VAL A CA 1
ATOM 654 C C . VAL A 1 85 ? 5.683 -16.708 -0.975 1.00 88.81 85 VAL A C 1
ATOM 656 O O . VAL A 1 85 ? 4.625 -16.648 -0.344 1.00 88.81 85 VAL A O 1
ATOM 659 N N . THR A 1 86 ? 5.740 -16.536 -2.290 1.00 85.44 86 THR A N 1
ATOM 660 C CA . THR A 1 86 ? 4.552 -16.358 -3.129 1.00 85.44 86 THR A CA 1
ATOM 661 C C . THR A 1 86 ? 4.057 -17.704 -3.664 1.00 85.44 86 THR A C 1
ATOM 663 O O . THR A 1 86 ? 4.738 -18.717 -3.575 1.00 85.44 86 THR A O 1
ATOM 666 N N . SER A 1 87 ? 2.832 -17.746 -4.187 1.00 84.94 87 SER A N 1
ATOM 667 C CA . SER A 1 87 ? 2.182 -18.993 -4.621 1.00 84.94 87 SER A CA 1
ATOM 668 C C . SER A 1 87 ? 2.524 -19.431 -6.050 1.00 84.94 87 SER A C 1
ATOM 670 O O . SER A 1 87 ? 2.079 -20.489 -6.493 1.00 84.94 87 SER A O 1
ATOM 672 N N . ASN A 1 88 ? 3.245 -18.606 -6.806 1.00 82.25 88 ASN A N 1
ATOM 673 C CA . ASN A 1 88 ? 3.593 -18.872 -8.198 1.00 82.25 88 ASN A CA 1
ATOM 674 C C . ASN A 1 88 ? 4.901 -19.677 -8.303 1.00 82.25 88 ASN A C 1
ATOM 676 O O . ASN A 1 88 ? 5.743 -19.553 -7.423 1.00 82.25 88 ASN A O 1
ATOM 680 N N . PRO A 1 89 ? 5.131 -20.417 -9.408 1.00 84.25 89 PRO A N 1
ATOM 681 C CA . PRO A 1 89 ? 6.348 -21.216 -9.593 1.00 84.25 89 PRO A CA 1
ATOM 682 C C . PRO A 1 89 ? 7.661 -20.445 -9.399 1.00 84.25 89 PRO A C 1
ATOM 684 O O . PRO A 1 89 ? 8.622 -21.009 -8.891 1.00 84.25 89 PRO A O 1
ATOM 687 N N . GLY A 1 90 ? 7.677 -19.152 -9.740 1.00 81.44 90 GLY A N 1
ATOM 688 C CA . GLY A 1 90 ? 8.838 -18.278 -9.539 1.00 81.44 90 GLY A CA 1
ATOM 689 C C . GLY A 1 90 ? 9.174 -17.978 -8.073 1.00 81.44 90 GLY A C 1
ATOM 690 O O . GLY A 1 90 ? 10.100 -17.232 -7.809 1.00 81.44 90 GLY A O 1
ATOM 691 N N . SER A 1 91 ? 8.445 -18.528 -7.096 1.00 81.19 91 SER A N 1
ATOM 692 C CA . SER A 1 91 ? 8.855 -18.488 -5.686 1.00 81.19 91 SER A CA 1
ATOM 693 C C . SER A 1 91 ? 10.066 -19.379 -5.384 1.00 81.19 91 SER A C 1
ATOM 695 O O . SER A 1 91 ? 10.562 -19.357 -4.262 1.00 81.19 91 SER A O 1
ATOM 697 N N . ALA A 1 92 ? 10.453 -20.243 -6.328 1.00 80.31 92 ALA A N 1
ATOM 698 C CA . ALA A 1 92 ? 11.602 -21.138 -6.226 1.00 80.31 92 ALA A CA 1
ATOM 699 C C . ALA A 1 92 ? 12.868 -20.589 -6.912 1.00 80.31 92 ALA A C 1
ATOM 701 O O . ALA A 1 92 ? 13.897 -21.266 -6.863 1.00 80.31 92 ALA A O 1
ATOM 702 N N . ASP A 1 93 ? 12.771 -19.419 -7.554 1.00 76.62 93 ASP A N 1
ATOM 703 C CA . ASP A 1 93 ? 13.899 -18.691 -8.151 1.00 76.62 93 ASP A CA 1
ATOM 704 C C . ASP A 1 93 ? 14.705 -17.954 -7.065 1.00 76.62 93 ASP A C 1
ATOM 706 O O . ASP A 1 93 ? 1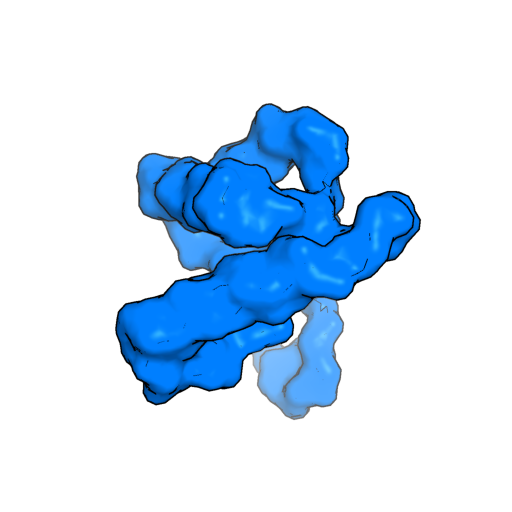5.956 -17.963 -7.154 1.00 76.62 93 ASP A O 1
#